Protein AF-A0A3M1QHM6-F1 (afdb_monomer_lite)

pLDDT: mean 79.81, std 19.02, range [37.12, 96.56]

Sequence (149 aa):
GKGHAALASGDYQSAAVYLLRGFERFPALTRFKIDLESLLGGGEIVDIRRADLMRLLQANDDPRLRFLLGYLEVYGGHRESGLEHLRAAADGAPFGSILRRFADMVAGEEPPPPPSLPATPPRETIPATGDGAPDAAGRPETRPAGVEP

Foldseek 3Di:
DQLLVCLLVLVQVVNLVVVQVVCVVPVVCLVDQDPSQVSNVHPVSLVVSLVVLVVVCVVPVALSSLLVNLVSCCNVPVNVVSLVSLCSSLVPDDPPGVSVCSSCSNVVNDPDPDPPPPPPPPPPDDDPDDDDDDDDDDDDDDDDDDDDD

Secondary structure (DSSP, 8-state):
-HHHHHHHTT-HHHHHHHHHHHHHH-GGGGGS---HHHHHTSHHHHHHHHHHHHHHHHH---HHHHHHHHHHHHHTT-HHHHHHHHHHHHHTSPTT-HHHHHHHHHHTPPPPPP-----PPP---------------------------

Structure (mmCIF, N/CA/C/O backbone):
data_AF-A0A3M1QHM6-F1
#
_entry.id   AF-A0A3M1QHM6-F1
#
loop_
_atom_site.group_PDB
_atom_site.id
_atom_site.type_symbol
_atom_site.label_atom_id
_atom_site.label_alt_id
_atom_site.label_comp_id
_atom_site.label_asym_id
_atom_site.label_entity_id
_atom_site.label_seq_id
_atom_site.pdbx_PDB_ins_code
_atom_site.Cartn_x
_atom_site.Cartn_y
_atom_site.Cartn_z
_atom_site.occupancy
_atom_site.B_iso_or_equiv
_atom_site.auth_seq_id
_atom_site.auth_comp_id
_atom_site.auth_asym_id
_atom_site.auth_atom_id
_atom_site.pdbx_PDB_model_num
ATOM 1 N N . GLY A 1 1 ? 2.075 1.622 9.914 1.00 81.44 1 GLY A N 1
ATOM 2 C CA . GLY A 1 1 ? 3.173 2.445 10.460 1.00 81.44 1 GLY A CA 1
ATOM 3 C C . GLY A 1 1 ? 4.081 2.931 9.348 1.00 81.44 1 GLY A C 1
ATOM 4 O O . GLY A 1 1 ? 3.627 3.704 8.521 1.00 81.44 1 GLY A O 1
ATOM 5 N N . LYS A 1 2 ? 5.330 2.444 9.270 1.00 90.75 2 LYS A N 1
ATOM 6 C CA . LYS A 1 2 ? 6.326 2.904 8.275 1.00 90.75 2 LYS A CA 1
ATOM 7 C C . LYS A 1 2 ? 5.870 2.784 6.814 1.00 90.75 2 LYS A C 1
ATOM 9 O O . LYS A 1 2 ? 6.105 3.702 6.042 1.00 90.75 2 LYS A O 1
ATOM 14 N N . GLY A 1 3 ? 5.188 1.692 6.456 1.00 92.50 3 GLY A N 1
ATOM 15 C CA . GLY A 1 3 ? 4.647 1.511 5.103 1.00 92.50 3 GLY A CA 1
ATOM 16 C C . GLY A 1 3 ? 3.601 2.560 4.726 1.00 92.50 3 GLY A C 1
ATOM 17 O O . GLY A 1 3 ? 3.702 3.162 3.668 1.00 92.50 3 GLY A O 1
ATOM 18 N N . HIS A 1 4 ? 2.658 2.846 5.626 1.00 92.94 4 HIS A N 1
ATOM 19 C CA . HIS A 1 4 ? 1.654 3.901 5.434 1.00 92.94 4 HIS A CA 1
ATOM 20 C C . HIS A 1 4 ? 2.264 5.299 5.379 1.00 92.94 4 HIS A C 1
ATOM 22 O O . HIS A 1 4 ? 1.862 6.091 4.540 1.00 92.94 4 HIS A O 1
ATOM 28 N N . ALA A 1 5 ? 3.264 5.584 6.217 1.00 93.62 5 ALA A N 1
ATOM 29 C CA . ALA A 1 5 ? 3.965 6.866 6.185 1.00 93.62 5 ALA A CA 1
ATOM 30 C C . ALA A 1 5 ? 4.700 7.083 4.850 1.00 93.62 5 ALA A C 1
ATOM 32 O O . ALA A 1 5 ? 4.583 8.149 4.255 1.00 93.62 5 ALA A O 1
ATOM 33 N N . ALA A 1 6 ? 5.395 6.054 4.350 1.00 94.56 6 ALA A N 1
ATOM 34 C CA . ALA A 1 6 ? 6.033 6.091 3.034 1.00 94.56 6 ALA A CA 1
ATOM 35 C C . ALA A 1 6 ? 5.001 6.243 1.903 1.00 94.56 6 ALA A C 1
ATOM 37 O O . ALA A 1 6 ? 5.219 6.985 0.951 1.00 94.56 6 ALA A O 1
ATOM 38 N N . LEU A 1 7 ? 3.842 5.590 2.026 1.00 94.69 7 LEU A N 1
ATOM 39 C CA . LEU A 1 7 ? 2.758 5.715 1.054 1.00 94.69 7 LEU A CA 1
ATOM 40 C C . LEU A 1 7 ? 2.179 7.136 1.030 1.00 94.69 7 LEU A C 1
ATOM 42 O O . LEU A 1 7 ? 1.989 7.706 -0.042 1.00 94.69 7 LEU A O 1
ATOM 46 N N . ALA A 1 8 ? 1.967 7.735 2.204 1.00 93.31 8 ALA A N 1
ATOM 47 C CA . ALA A 1 8 ? 1.493 9.109 2.341 1.00 93.31 8 ALA A CA 1
ATOM 48 C C . ALA A 1 8 ? 2.477 10.121 1.730 1.00 93.31 8 ALA A C 1
ATOM 50 O O . ALA A 1 8 ? 2.051 11.074 1.075 1.00 93.31 8 ALA A O 1
ATOM 51 N N . SER A 1 9 ? 3.789 9.886 1.860 1.00 94.12 9 SER A N 1
ATOM 52 C CA . SER A 1 9 ? 4.826 10.728 1.249 1.00 94.12 9 SER A CA 1
ATOM 53 C C . SER A 1 9 ? 5.050 10.472 -0.247 1.00 94.12 9 SER A C 1
ATOM 55 O O . SER A 1 9 ? 5.837 11.187 -0.859 1.00 94.12 9 SER A O 1
ATOM 57 N N . GLY A 1 10 ? 4.384 9.477 -0.844 1.00 93.94 10 GLY A N 1
ATOM 58 C CA . GLY A 1 10 ? 4.574 9.097 -2.249 1.00 93.94 10 GLY A CA 1
ATOM 59 C C . GLY A 1 10 ? 5.824 8.247 -2.513 1.00 93.94 10 GLY A C 1
ATOM 60 O O . GLY A 1 10 ? 6.197 8.044 -3.666 1.00 93.94 10 GLY A O 1
ATOM 61 N N . ASP A 1 11 ? 6.472 7.721 -1.472 1.00 96.00 11 ASP A N 1
ATOM 62 C CA . ASP A 1 11 ? 7.606 6.805 -1.612 1.00 96.00 11 ASP A CA 1
ATOM 63 C C . ASP A 1 11 ? 7.104 5.366 -1.817 1.00 96.00 11 ASP A C 1
ATOM 65 O O . ASP A 1 11 ? 7.092 4.523 -0.913 1.00 96.00 11 ASP A O 1
ATOM 69 N N . TYR A 1 12 ? 6.614 5.093 -3.027 1.00 96.06 12 TYR A N 1
ATOM 70 C CA . TYR A 1 12 ? 5.903 3.852 -3.344 1.00 96.06 12 TYR A CA 1
ATOM 71 C C . TYR A 1 12 ? 6.786 2.604 -3.216 1.00 96.06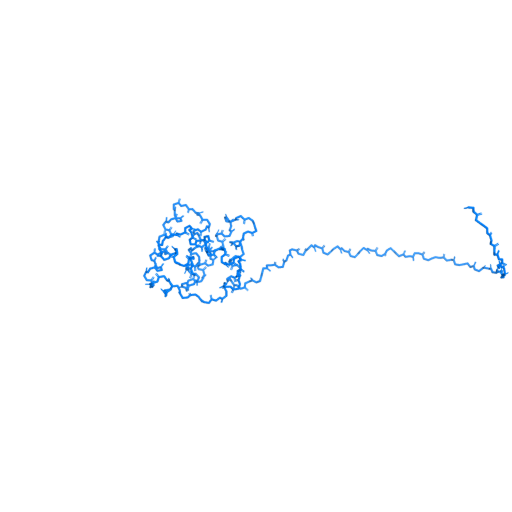 12 TYR A C 1
ATOM 73 O O . TYR A 1 12 ? 6.341 1.565 -2.736 1.00 96.06 12 TYR A O 1
ATOM 81 N N . GLN A 1 13 ? 8.065 2.687 -3.576 1.00 93.38 13 GLN A N 1
ATOM 82 C CA . GLN A 1 13 ? 8.954 1.528 -3.479 1.00 93.38 13 GLN A CA 1
ATOM 83 C C . GLN A 1 13 ? 9.182 1.111 -2.020 1.00 93.38 13 GLN A C 1
ATOM 85 O O . GLN A 1 13 ? 9.011 -0.068 -1.686 1.00 93.38 13 GLN A O 1
ATOM 90 N N . SER A 1 14 ? 9.483 2.054 -1.119 1.00 95.62 14 SER A N 1
ATOM 91 C CA . SER A 1 14 ? 9.636 1.706 0.297 1.00 95.62 14 SER A CA 1
ATOM 92 C C . SER A 1 14 ? 8.300 1.338 0.928 1.00 95.62 14 SER A C 1
ATOM 94 O O . SER A 1 14 ? 8.255 0.417 1.745 1.00 95.62 14 SER A O 1
ATOM 96 N N . ALA A 1 15 ? 7.203 1.996 0.537 1.00 96.56 15 ALA A N 1
ATOM 97 C CA . ALA A 1 15 ? 5.864 1.653 1.006 1.00 96.56 15 ALA A CA 1
ATOM 98 C C . ALA A 1 15 ? 5.537 0.181 0.734 1.00 96.56 15 ALA A C 1
ATOM 100 O O . ALA A 1 15 ? 5.167 -0.543 1.663 1.00 96.56 15 ALA A O 1
ATOM 101 N N . ALA A 1 16 ? 5.755 -0.287 -0.499 1.00 94.88 16 ALA A N 1
ATOM 102 C CA . ALA A 1 16 ? 5.523 -1.677 -0.868 1.00 94.88 16 ALA A CA 1
ATOM 103 C C . ALA A 1 16 ? 6.389 -2.626 -0.031 1.00 94.88 16 ALA A C 1
ATOM 105 O O . ALA A 1 16 ? 5.874 -3.569 0.565 1.00 94.88 16 ALA A O 1
ATOM 106 N N . VAL A 1 17 ? 7.690 -2.347 0.097 1.00 94.31 17 VAL A N 1
ATOM 107 C CA . VAL 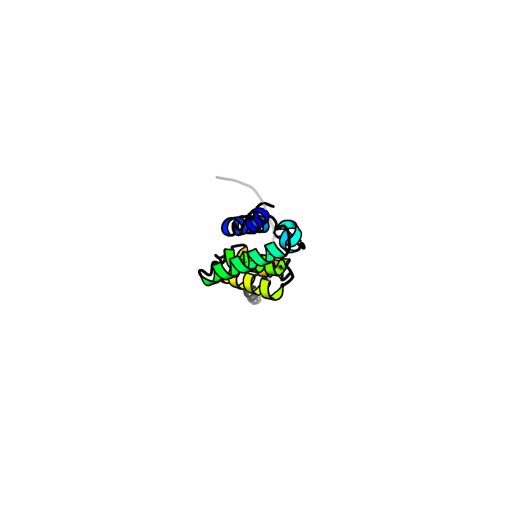A 1 17 ? 8.614 -3.185 0.881 1.00 94.31 17 VAL A CA 1
ATOM 108 C C . VAL A 1 17 ? 8.196 -3.275 2.350 1.00 94.31 17 VAL A C 1
ATOM 110 O O . VAL A 1 17 ? 8.178 -4.366 2.923 1.00 94.31 17 VAL A O 1
ATOM 113 N N . TYR A 1 18 ? 7.855 -2.151 2.982 1.00 95.12 18 TYR A N 1
ATOM 114 C CA . TYR A 1 18 ? 7.467 -2.135 4.391 1.00 95.12 18 TYR A CA 1
ATOM 115 C C . TYR A 1 18 ? 6.128 -2.823 4.640 1.00 95.12 18 TYR A C 1
ATOM 117 O O . TYR A 1 18 ? 5.991 -3.511 5.653 1.00 95.12 18 TYR A O 1
ATOM 125 N N . LEU A 1 19 ? 5.151 -2.642 3.748 1.00 93.62 19 LEU A N 1
ATOM 126 C CA . LEU A 1 19 ? 3.854 -3.302 3.865 1.00 93.62 19 LEU A CA 1
ATOM 127 C C . LEU A 1 19 ? 3.995 -4.811 3.672 1.00 93.62 19 LEU A C 1
ATOM 129 O O . LEU A 1 19 ? 3.547 -5.561 4.536 1.00 93.62 19 LEU A O 1
ATOM 133 N N . LEU A 1 20 ? 4.684 -5.254 2.618 1.00 93.25 20 LEU A N 1
ATOM 134 C CA . LEU A 1 20 ? 4.901 -6.677 2.347 1.00 93.25 20 LEU A CA 1
ATOM 135 C C . LEU A 1 20 ? 5.598 -7.368 3.522 1.00 93.25 20 LEU A C 1
ATOM 137 O O . LEU A 1 20 ? 5.065 -8.343 4.040 1.00 93.25 20 LEU A O 1
ATOM 141 N N . ARG A 1 21 ? 6.691 -6.795 4.046 1.00 93.00 21 ARG A N 1
ATOM 142 C CA . ARG A 1 21 ? 7.358 -7.325 5.252 1.00 93.00 21 ARG A CA 1
ATOM 143 C C . ARG A 1 21 ? 6.445 -7.359 6.475 1.00 93.00 21 ARG A C 1
ATOM 145 O O . ARG A 1 21 ? 6.548 -8.259 7.307 1.00 93.00 21 ARG A O 1
ATOM 152 N N . GLY A 1 22 ? 5.582 -6.355 6.618 1.00 91.12 22 GLY A N 1
ATOM 153 C CA . GLY A 1 22 ? 4.594 -6.302 7.691 1.00 91.12 22 GLY A CA 1
ATOM 154 C C . GLY A 1 22 ? 3.625 -7.479 7.620 1.00 91.12 22 GLY A C 1
ATOM 155 O O . GLY A 1 22 ? 3.424 -8.162 8.622 1.00 91.12 22 GLY A O 1
ATOM 156 N N . PHE A 1 23 ? 3.090 -7.752 6.431 1.00 91.00 23 PHE A N 1
ATOM 157 C CA . PHE A 1 23 ? 2.175 -8.866 6.201 1.00 91.00 23 PHE A CA 1
ATOM 158 C C . PHE A 1 23 ? 2.866 -10.231 6.242 1.00 91.00 23 PHE A C 1
ATOM 160 O O . PHE A 1 23 ? 2.253 -11.193 6.691 1.00 91.00 23 PHE A O 1
ATOM 167 N N . GLU A 1 24 ? 4.140 -10.327 5.856 1.00 90.38 24 GLU A N 1
ATOM 168 C CA . GLU A 1 24 ? 4.926 -11.560 6.008 1.00 90.38 24 GLU A CA 1
ATOM 169 C C . GLU A 1 24 ? 5.058 -11.943 7.475 1.00 90.38 24 GLU A C 1
ATOM 171 O O . GLU A 1 24 ? 4.933 -13.110 7.839 1.00 90.38 24 GLU A O 1
ATOM 176 N N . ARG A 1 25 ? 5.279 -10.946 8.334 1.00 90.69 25 ARG A N 1
ATOM 177 C CA . ARG A 1 25 ? 5.426 -11.167 9.770 1.00 90.69 25 ARG A CA 1
ATOM 178 C C . ARG A 1 25 ? 4.089 -11.351 10.482 1.00 90.69 25 ARG A C 1
ATOM 180 O O . ARG A 1 25 ? 4.022 -12.085 11.464 1.00 90.69 25 ARG A O 1
ATOM 187 N N . PHE A 1 26 ? 3.046 -10.673 10.014 1.00 89.25 26 PHE A N 1
ATOM 188 C CA . PHE A 1 26 ? 1.732 -10.649 10.648 1.00 89.25 26 PHE A CA 1
ATOM 189 C C . PHE A 1 26 ? 0.617 -10.777 9.596 1.00 89.25 26 PHE A C 1
ATOM 191 O O . PHE A 1 26 ? -0.079 -9.800 9.308 1.00 89.25 26 PHE A O 1
ATOM 198 N N . PRO A 1 27 ? 0.398 -11.978 9.032 1.00 86.38 27 PRO A N 1
ATOM 199 C CA . PRO A 1 27 ? -0.575 -12.180 7.955 1.00 86.38 27 PRO A CA 1
ATOM 200 C C . PRO A 1 27 ? -2.014 -11.908 8.401 1.00 86.38 27 PRO A C 1
ATOM 202 O O . PRO A 1 27 ? -2.830 -11.461 7.607 1.00 86.38 27 PRO A O 1
ATOM 205 N N . ALA A 1 28 ? -2.324 -12.076 9.692 1.00 86.31 28 ALA A N 1
ATOM 206 C CA . ALA A 1 28 ? -3.642 -11.765 10.246 1.00 86.31 28 ALA A CA 1
ATOM 207 C C . ALA A 1 28 ? -4.072 -10.300 10.028 1.00 86.31 28 ALA A C 1
ATOM 209 O O . ALA A 1 28 ? -5.268 -10.015 10.054 1.00 86.31 28 ALA A O 1
ATOM 210 N N . LEU A 1 29 ? -3.124 -9.384 9.779 1.00 85.38 29 LEU A N 1
ATOM 211 C CA . LEU A 1 29 ? -3.412 -7.978 9.501 1.00 85.38 29 LEU A CA 1
ATOM 212 C C . LEU A 1 29 ? -4.256 -7.770 8.234 1.00 85.38 29 LEU A C 1
ATOM 214 O O . LEU A 1 29 ? -4.925 -6.746 8.141 1.00 85.38 29 LEU A O 1
ATOM 218 N N . THR A 1 30 ? -4.285 -8.723 7.294 1.00 86.06 30 THR A N 1
ATOM 219 C CA . THR A 1 30 ? -5.098 -8.615 6.066 1.00 86.06 30 THR A CA 1
ATOM 220 C C . THR A 1 30 ? -6.604 -8.643 6.321 1.00 86.06 30 THR A C 1
ATOM 222 O O . THR A 1 30 ? -7.382 -8.256 5.456 1.00 86.06 30 THR A O 1
ATOM 225 N N . ARG A 1 31 ? -7.033 -9.109 7.500 1.00 83.88 31 ARG A N 1
ATOM 226 C CA . ARG A 1 31 ? -8.452 -9.210 7.875 1.00 83.88 31 ARG A CA 1
ATOM 227 C C . ARG A 1 31 ? -8.993 -7.946 8.538 1.00 83.88 31 ARG A C 1
ATOM 229 O O . ARG A 1 31 ? -10.202 -7.819 8.717 1.00 83.88 31 ARG A O 1
ATOM 236 N N . PHE A 1 32 ? -8.116 -7.032 8.941 1.00 83.62 32 PHE A N 1
ATOM 237 C CA . PHE A 1 32 ? -8.521 -5.816 9.632 1.00 83.62 32 PHE A CA 1
ATOM 238 C C . PHE A 1 32 ? -8.918 -4.743 8.631 1.00 83.62 32 PHE A C 1
ATOM 240 O O . PHE A 1 32 ? -8.271 -4.567 7.603 1.00 83.62 32 PHE A O 1
ATOM 247 N N . LYS A 1 33 ? -9.959 -3.978 8.962 1.00 82.19 33 LYS A N 1
ATOM 248 C CA . LYS A 1 33 ? -10.258 -2.748 8.231 1.00 82.19 33 LYS A CA 1
ATOM 249 C C . LYS A 1 33 ? -9.176 -1.716 8.530 1.00 82.19 33 LYS A C 1
ATOM 251 O O . LYS A 1 33 ? -8.765 -1.561 9.679 1.00 82.19 33 LYS A O 1
ATOM 256 N N . ILE A 1 34 ? -8.723 -1.032 7.488 1.00 86.06 34 ILE A N 1
ATOM 257 C CA . ILE A 1 34 ? -7.688 -0.007 7.572 1.00 86.06 34 ILE A CA 1
ATOM 258 C C . ILE A 1 34 ? -8.310 1.286 7.076 1.00 86.06 34 ILE A C 1
ATOM 260 O O . ILE A 1 34 ? -8.732 1.359 5.928 1.00 86.06 34 ILE A O 1
ATOM 264 N N . ASP A 1 35 ? -8.357 2.288 7.947 1.00 87.62 35 ASP A N 1
ATOM 265 C CA . ASP A 1 35 ? -8.829 3.618 7.583 1.00 87.62 35 ASP A CA 1
ATOM 266 C C . ASP A 1 35 ? -7.710 4.369 6.851 1.00 87.62 35 ASP A C 1
ATOM 268 O O . ASP A 1 35 ? -6.818 4.965 7.460 1.00 87.62 35 ASP A O 1
ATOM 272 N N . LEU A 1 36 ? -7.683 4.234 5.523 1.00 89.12 36 LEU A N 1
ATOM 273 C CA . LEU A 1 36 ? -6.637 4.844 4.704 1.00 89.12 36 LEU A CA 1
ATOM 274 C C . LEU A 1 36 ? -6.714 6.367 4.720 1.00 89.12 36 LEU A C 1
ATOM 276 O O . LEU A 1 36 ? -5.669 7.009 4.698 1.00 89.12 36 LEU A O 1
ATOM 280 N N . GLU A 1 37 ? -7.913 6.940 4.794 1.00 90.31 37 GLU A N 1
ATOM 281 C CA . GLU A 1 37 ? -8.098 8.390 4.817 1.00 90.31 37 GLU A CA 1
ATOM 282 C C . GLU A 1 37 ? -7.404 9.005 6.034 1.00 90.31 37 GLU A C 1
ATOM 284 O O . GLU A 1 37 ? -6.566 9.892 5.879 1.00 90.31 37 GLU A O 1
ATOM 289 N N . SER A 1 38 ? -7.644 8.481 7.238 1.00 89.06 38 SER A N 1
ATOM 290 C CA . SER A 1 38 ? -6.969 8.956 8.447 1.00 89.06 38 SER A CA 1
ATOM 291 C C . SER A 1 38 ? -5.459 8.708 8.405 1.00 89.06 38 SER A C 1
ATOM 293 O O . SER A 1 38 ? -4.682 9.564 8.827 1.00 89.06 38 SER A O 1
ATOM 295 N N . LEU A 1 39 ? -5.016 7.569 7.862 1.00 88.56 39 LEU A N 1
ATOM 296 C CA . LEU A 1 39 ? -3.592 7.218 7.819 1.00 88.56 39 LEU A CA 1
ATOM 297 C C . LEU A 1 39 ? -2.782 8.012 6.791 1.00 88.56 39 LEU A C 1
ATOM 299 O O . LEU A 1 39 ? -1.584 8.211 7.002 1.00 88.56 39 LEU A O 1
ATOM 303 N N . LEU A 1 40 ? -3.395 8.410 5.675 1.00 89.75 40 LEU A N 1
ATOM 304 C CA . LEU A 1 40 ? -2.728 9.139 4.592 1.00 89.75 40 LEU A CA 1
ATOM 305 C C . LEU A 1 40 ? -2.952 10.655 4.673 1.00 89.75 40 LEU A C 1
ATOM 307 O O . LEU A 1 40 ? -2.242 11.393 3.996 1.00 89.75 40 LEU A O 1
ATOM 311 N N . GLY A 1 41 ? -3.870 11.123 5.522 1.00 86.94 41 GLY A N 1
ATOM 312 C CA . GLY A 1 41 ? -4.136 12.549 5.735 1.00 86.94 41 GLY A CA 1
ATOM 313 C C . GLY A 1 41 ? -5.327 13.106 4.948 1.00 86.94 41 GLY A C 1
ATOM 314 O O . GLY A 1 41 ? -5.426 14.319 4.792 1.00 86.94 41 GLY A O 1
ATOM 315 N N . GLY A 1 42 ? -6.223 12.241 4.469 1.00 89.94 42 GLY A N 1
ATOM 316 C CA . GLY A 1 42 ? -7.493 12.583 3.823 1.00 89.94 42 GLY A CA 1
ATOM 317 C C . GLY A 1 42 ? -7.759 11.783 2.545 1.00 89.94 42 GLY A C 1
ATOM 318 O O . GLY A 1 42 ? -6.823 11.302 1.903 1.00 89.94 42 GLY A O 1
ATOM 319 N N . GLY A 1 43 ? -9.033 11.670 2.153 1.00 89.12 43 GLY A N 1
ATOM 320 C CA . GLY A 1 43 ? -9.452 10.996 0.917 1.00 89.12 43 GLY A CA 1
ATOM 321 C C . GLY A 1 43 ? -8.790 11.559 -0.345 1.00 89.12 43 GLY A C 1
ATOM 322 O O . GLY A 1 43 ? -8.302 10.792 -1.167 1.00 89.12 43 GLY A O 1
ATOM 323 N N . GLU A 1 44 ? -8.618 12.883 -0.434 1.00 92.88 44 GLU A N 1
ATOM 324 C CA . GLU A 1 44 ? -7.931 13.519 -1.571 1.00 92.88 44 GLU A CA 1
ATOM 325 C C . GLU A 1 44 ? -6.492 13.004 -1.745 1.00 92.88 44 GLU A C 1
ATOM 327 O O . GLU A 1 44 ? -6.045 12.751 -2.863 1.00 92.88 44 GLU A O 1
ATOM 332 N N . ILE A 1 45 ? -5.772 12.770 -0.642 1.00 92.50 45 ILE A N 1
ATOM 333 C CA . ILE A 1 45 ? -4.425 12.198 -0.708 1.00 92.50 45 ILE A CA 1
ATOM 334 C C . ILE A 1 45 ? -4.490 10.763 -1.229 1.00 92.50 45 ILE A C 1
ATOM 336 O O . ILE A 1 45 ? -3.678 10.391 -2.073 1.00 92.50 45 ILE A O 1
ATOM 340 N N . VAL A 1 46 ? -5.459 9.961 -0.780 1.00 92.81 46 VAL A N 1
ATOM 341 C CA . VAL A 1 46 ? -5.662 8.590 -1.279 1.00 92.81 46 VAL A CA 1
ATOM 342 C C . VAL A 1 46 ? -5.887 8.595 -2.795 1.00 92.81 46 VAL A C 1
ATOM 344 O O . VAL A 1 46 ? -5.257 7.805 -3.505 1.00 92.81 46 VAL A O 1
ATOM 347 N N . ASP A 1 47 ? -6.719 9.504 -3.301 1.00 92.88 47 ASP A N 1
ATOM 348 C CA . ASP A 1 47 ? -7.006 9.640 -4.732 1.00 92.88 47 ASP A CA 1
ATOM 349 C C . ASP A 1 47 ? -5.778 10.089 -5.533 1.00 92.88 47 ASP A C 1
ATOM 351 O O . ASP A 1 47 ? -5.469 9.499 -6.573 1.00 92.88 47 ASP A O 1
ATOM 355 N N . ILE A 1 48 ? -5.011 11.061 -5.024 1.00 94.81 48 ILE A N 1
ATOM 356 C CA . ILE A 1 48 ? -3.738 11.487 -5.627 1.00 94.81 48 ILE A CA 1
ATOM 357 C C . ILE A 1 48 ? -2.770 10.302 -5.724 1.00 94.81 48 ILE A C 1
ATOM 359 O O . ILE A 1 48 ? -2.203 10.055 -6.791 1.00 94.81 48 ILE A O 1
ATOM 363 N N . ARG A 1 49 ? -2.608 9.523 -4.644 1.00 95.25 49 ARG A N 1
ATOM 364 C CA . ARG A 1 49 ? -1.716 8.348 -4.633 1.00 95.25 49 ARG A CA 1
ATOM 365 C C . ARG A 1 49 ? -2.179 7.260 -5.593 1.00 95.25 49 ARG A C 1
ATOM 367 O O . ARG A 1 49 ? -1.342 6.640 -6.249 1.00 95.25 49 ARG A O 1
ATOM 374 N N . ARG A 1 50 ? -3.490 7.047 -5.723 1.00 95.19 50 ARG A N 1
ATOM 375 C CA . ARG A 1 50 ? -4.056 6.116 -6.707 1.00 95.19 50 ARG A CA 1
ATOM 376 C C . ARG A 1 50 ? -3.719 6.556 -8.129 1.00 95.19 50 ARG A C 1
ATOM 378 O O . ARG A 1 50 ? -3.183 5.761 -8.899 1.00 95.19 50 ARG A O 1
ATOM 385 N N . ALA A 1 51 ? -3.963 7.825 -8.454 1.00 95.56 51 ALA A N 1
ATOM 386 C CA . ALA A 1 51 ? -3.683 8.381 -9.774 1.00 95.56 51 ALA A CA 1
ATOM 387 C C . ALA A 1 51 ? -2.187 8.319 -10.130 1.00 95.56 51 ALA A C 1
ATOM 389 O O . ALA A 1 51 ? -1.838 7.966 -11.258 1.00 95.56 51 ALA A O 1
ATOM 390 N N . ASP A 1 52 ? -1.297 8.608 -9.178 1.00 95.75 52 ASP A N 1
ATOM 391 C CA . ASP A 1 52 ? 0.151 8.474 -9.370 1.00 95.75 52 ASP A CA 1
ATOM 392 C C . ASP A 1 52 ? 0.562 7.028 -9.668 1.00 95.75 52 ASP A C 1
ATOM 394 O O . ASP A 1 52 ? 1.284 6.780 -10.634 1.00 95.75 52 ASP A O 1
ATOM 398 N N . LEU A 1 53 ? 0.081 6.060 -8.882 1.00 95.81 53 LEU A N 1
ATOM 399 C CA . LEU A 1 53 ? 0.381 4.642 -9.103 1.00 95.81 53 LEU A CA 1
ATOM 400 C C . LEU A 1 53 ? -0.130 4.156 -10.461 1.00 95.81 53 LEU A C 1
ATOM 402 O O . LEU A 1 53 ? 0.587 3.433 -11.149 1.00 95.81 53 LEU A O 1
ATOM 406 N N . MET A 1 54 ? -1.323 4.583 -10.880 1.00 94.94 54 MET A N 1
ATOM 407 C CA . MET A 1 54 ? -1.852 4.263 -12.209 1.00 94.94 54 MET A CA 1
ATOM 408 C C . MET A 1 54 ? -0.946 4.798 -13.325 1.00 94.94 54 MET A C 1
ATOM 410 O O . MET A 1 54 ? -0.646 4.062 -14.262 1.00 94.94 54 MET A O 1
ATOM 414 N N . ARG A 1 55 ? -0.457 6.042 -13.216 1.00 95.62 55 ARG A N 1
ATOM 415 C CA . ARG A 1 55 ? 0.488 6.620 -14.192 1.00 95.62 55 ARG A CA 1
ATOM 416 C C . ARG A 1 55 ? 1.819 5.874 -14.219 1.00 95.62 55 ARG A C 1
ATOM 418 O O . ARG A 1 55 ? 2.348 5.610 -15.293 1.00 95.62 55 ARG A O 1
ATOM 425 N N . LEU A 1 56 ? 2.356 5.516 -13.054 1.00 94.88 56 LEU A N 1
ATOM 426 C CA . LEU A 1 56 ? 3.603 4.752 -12.965 1.00 94.88 56 LEU A CA 1
ATOM 427 C C . LEU A 1 56 ? 3.456 3.362 -13.595 1.00 94.88 56 LEU A C 1
ATOM 429 O O . LEU A 1 56 ? 4.341 2.936 -14.333 1.00 94.88 56 LEU A O 1
ATOM 433 N N . LEU A 1 57 ? 2.322 2.694 -13.368 1.00 94.69 57 LEU A N 1
ATOM 434 C CA . LEU A 1 57 ? 2.032 1.375 -13.935 1.00 94.69 57 LEU A CA 1
ATOM 435 C C . LEU A 1 57 ? 1.823 1.400 -15.451 1.00 94.69 57 LEU A C 1
ATOM 437 O O . LEU A 1 57 ? 2.116 0.412 -16.112 1.00 94.69 57 LEU A O 1
ATOM 441 N N . GLN A 1 58 ? 1.369 2.521 -16.020 1.00 93.44 58 GLN A N 1
ATOM 442 C CA . GLN A 1 58 ? 1.324 2.691 -17.478 1.00 93.44 58 GLN A CA 1
ATOM 443 C C . GLN A 1 58 ? 2.722 2.719 -18.106 1.00 93.44 58 GLN A C 1
ATOM 445 O O . GLN A 1 58 ? 2.889 2.279 -19.240 1.00 93.44 58 GLN A O 1
ATOM 450 N N . ALA A 1 59 ? 3.717 3.249 -17.389 1.00 91.88 59 ALA A N 1
ATOM 451 C CA . ALA A 1 59 ? 5.094 3.307 -17.869 1.00 91.88 59 ALA A CA 1
ATOM 452 C C . ALA A 1 59 ? 5.852 1.995 -17.625 1.00 91.88 59 ALA A C 1
ATOM 454 O O . ALA A 1 59 ? 6.664 1.589 -18.454 1.00 91.88 59 ALA A O 1
ATOM 455 N N . ASN A 1 60 ? 5.611 1.349 -16.483 1.00 88.06 60 ASN A N 1
ATOM 456 C CA . ASN A 1 60 ? 6.262 0.104 -16.101 1.00 88.06 60 ASN A CA 1
ATOM 457 C C . ASN A 1 60 ? 5.346 -0.731 -15.200 1.00 88.06 60 ASN A C 1
ATOM 459 O O . ASN A 1 60 ? 5.028 -0.316 -14.083 1.00 88.06 60 ASN A O 1
ATOM 463 N N . ASP A 1 61 ? 4.986 -1.929 -15.660 1.00 88.44 61 ASP A N 1
ATOM 464 C CA . ASP A 1 61 ? 4.119 -2.857 -14.929 1.00 88.44 61 ASP A CA 1
ATOM 465 C C . ASP A 1 61 ? 4.894 -3.574 -13.811 1.00 88.44 61 ASP A C 1
ATOM 467 O O . ASP A 1 61 ? 5.244 -4.751 -13.889 1.00 88.44 61 ASP A O 1
ATOM 471 N N . ASP A 1 62 ? 5.248 -2.820 -12.769 1.00 93.25 62 ASP A N 1
ATOM 472 C CA . ASP A 1 62 ? 5.950 -3.357 -11.611 1.00 93.25 62 ASP A CA 1
ATOM 473 C C . ASP A 1 62 ? 4.965 -4.053 -10.651 1.00 93.25 62 ASP A C 1
ATOM 475 O O . ASP A 1 62 ? 4.014 -3.423 -10.168 1.00 93.25 62 ASP A O 1
ATOM 479 N N . PRO A 1 63 ? 5.202 -5.326 -10.280 1.00 93.81 63 PRO A N 1
ATOM 480 C CA . PRO A 1 63 ? 4.278 -6.085 -9.440 1.00 93.81 63 PRO A CA 1
ATOM 481 C C . PRO A 1 63 ? 4.126 -5.497 -8.029 1.00 93.81 63 PRO A C 1
ATOM 483 O O . PRO A 1 63 ? 3.081 -5.662 -7.400 1.00 93.81 63 PRO A O 1
ATOM 486 N N . ARG A 1 64 ? 5.125 -4.776 -7.502 1.00 94.25 64 ARG A N 1
ATOM 487 C CA . ARG A 1 64 ? 5.037 -4.145 -6.173 1.00 94.25 64 ARG A CA 1
ATOM 488 C C . ARG A 1 64 ? 4.190 -2.879 -6.218 1.00 94.25 64 ARG A C 1
ATOM 490 O O . ARG A 1 64 ? 3.419 -2.633 -5.291 1.00 94.25 64 ARG A O 1
ATOM 497 N N . LEU A 1 65 ? 4.299 -2.098 -7.290 1.00 95.62 65 LEU A N 1
ATOM 498 C CA . LEU A 1 65 ? 3.422 -0.948 -7.523 1.00 95.62 65 LEU A CA 1
ATOM 499 C C . LEU A 1 65 ? 1.980 -1.394 -7.782 1.00 95.62 65 LEU A C 1
ATOM 501 O O . LEU A 1 65 ? 1.050 -0.818 -7.219 1.00 95.62 65 LEU A O 1
ATOM 505 N N . ARG A 1 66 ? 1.795 -2.472 -8.550 1.00 95.44 66 ARG A N 1
ATOM 506 C CA . ARG A 1 66 ? 0.488 -3.098 -8.788 1.00 95.44 66 ARG A CA 1
ATOM 507 C C . ARG A 1 66 ? -0.142 -3.574 -7.479 1.00 95.44 66 ARG A C 1
ATOM 509 O O . ARG A 1 66 ? -1.324 -3.335 -7.243 1.00 95.44 66 ARG A O 1
ATOM 516 N N . PHE A 1 67 ? 0.664 -4.148 -6.583 1.00 96.12 67 PHE A N 1
ATOM 517 C CA . PHE A 1 67 ? 0.238 -4.492 -5.227 1.00 96.12 67 PHE A CA 1
ATOM 518 C C . PHE A 1 67 ? -0.226 -3.275 -4.424 1.00 96.12 67 PHE A C 1
ATOM 520 O O . PHE A 1 67 ? -1.270 -3.346 -3.784 1.00 96.12 67 PHE A O 1
ATOM 527 N N . LEU A 1 68 ? 0.513 -2.162 -4.449 1.00 96.31 68 LEU A N 1
ATOM 528 C CA . LEU A 1 68 ? 0.109 -0.952 -3.728 1.00 96.31 68 LEU A CA 1
ATOM 529 C C . LEU A 1 68 ? -1.195 -0.366 -4.252 1.00 96.31 68 LEU A C 1
ATOM 531 O O . LEU A 1 68 ? -2.019 0.075 -3.453 1.00 96.31 68 LEU A O 1
ATOM 535 N N . LEU A 1 69 ? -1.389 -0.381 -5.571 1.00 96.56 69 LEU A N 1
ATOM 536 C CA . LEU A 1 69 ? -2.639 0.061 -6.173 1.00 96.56 69 LEU A CA 1
ATOM 537 C C . LEU A 1 69 ? -3.798 -0.821 -5.696 1.00 96.56 69 LEU A C 1
ATOM 539 O O . LEU A 1 69 ? -4.773 -0.307 -5.156 1.00 96.56 69 LEU A O 1
ATOM 543 N N . GLY A 1 70 ? -3.648 -2.146 -5.785 1.00 95.62 70 GLY A N 1
ATOM 544 C CA . GLY A 1 70 ? -4.661 -3.080 -5.294 1.00 95.62 70 GLY A CA 1
ATOM 545 C C . GLY A 1 70 ? -4.931 -2.942 -3.793 1.00 95.62 70 GLY A C 1
ATOM 546 O O . GLY A 1 70 ? -6.077 -2.992 -3.356 1.00 95.62 70 GLY A O 1
ATOM 547 N N . TYR A 1 71 ? -3.890 -2.691 -2.997 1.00 94.94 71 TYR A N 1
ATOM 548 C CA . TYR A 1 71 ? -4.003 -2.403 -1.569 1.00 94.94 71 TYR A CA 1
ATOM 549 C C . TYR A 1 71 ? -4.840 -1.141 -1.306 1.00 94.94 71 TYR A C 1
ATOM 551 O O . TYR A 1 71 ? -5.783 -1.190 -0.516 1.00 94.94 71 TYR A O 1
ATOM 559 N N . LEU A 1 72 ? -4.542 -0.026 -1.979 1.00 94.50 72 LEU A N 1
ATOM 560 C CA . LEU A 1 72 ? -5.312 1.213 -1.835 1.00 94.50 72 LEU A CA 1
ATOM 561 C C . LEU A 1 72 ? -6.777 1.027 -2.230 1.00 94.50 72 LEU A C 1
ATOM 563 O O . LEU A 1 72 ? -7.657 1.551 -1.557 1.00 94.50 72 LEU A O 1
ATOM 567 N N . GLU A 1 73 ? -7.050 0.264 -3.283 1.00 93.88 73 GLU A N 1
ATOM 568 C CA . GLU A 1 73 ? -8.417 0.044 -3.748 1.00 93.88 73 GLU A CA 1
ATOM 569 C C . GLU A 1 73 ? -9.218 -0.870 -2.823 1.00 93.88 73 GLU A C 1
ATOM 571 O O . GLU A 1 73 ? -10.340 -0.523 -2.460 1.00 93.88 73 GLU A O 1
ATOM 576 N N . VAL A 1 74 ? -8.642 -1.982 -2.351 1.00 93.00 74 VAL A N 1
ATOM 577 C CA . VAL A 1 74 ? -9.321 -2.874 -1.397 1.00 93.00 74 VAL A CA 1
ATOM 578 C C . VAL A 1 74 ? -9.701 -2.131 -0.122 1.00 93.00 74 VAL A C 1
ATOM 580 O O . VAL A 1 74 ? -10.854 -2.196 0.309 1.00 93.00 74 VAL A O 1
ATOM 583 N N . TYR A 1 75 ? -8.741 -1.444 0.497 1.00 90.31 75 TYR A N 1
ATOM 584 C CA . TYR A 1 75 ? -8.972 -0.773 1.777 1.00 90.31 75 TYR A CA 1
ATOM 585 C C . TYR A 1 75 ? -9.627 0.606 1.614 1.00 90.31 75 TYR A C 1
ATOM 587 O O . TYR A 1 75 ? -10.146 1.140 2.587 1.00 90.31 75 TYR A O 1
ATOM 595 N N . GLY A 1 76 ? -9.670 1.147 0.393 1.00 87.56 76 GLY A N 1
ATOM 596 C CA . GLY A 1 76 ? -10.414 2.353 0.018 1.00 87.56 76 GLY A CA 1
ATOM 597 C C . GLY A 1 76 ? -11.856 2.089 -0.429 1.00 87.56 76 GLY A C 1
ATOM 598 O O . GLY A 1 76 ? -12.533 3.016 -0.855 1.00 87.56 76 GLY A O 1
ATOM 599 N N . GLY A 1 77 ? -12.336 0.841 -0.359 1.00 87.19 77 GLY A N 1
ATOM 600 C CA . GLY A 1 77 ? -13.732 0.475 -0.641 1.00 87.19 77 GLY A CA 1
ATOM 601 C C . GLY A 1 77 ? -14.012 -0.053 -2.053 1.00 87.19 77 GLY A C 1
ATOM 602 O O . GLY A 1 77 ? -15.104 -0.552 -2.310 1.00 87.19 77 GLY A O 1
ATOM 603 N N . HIS A 1 78 ? -13.029 -0.046 -2.951 1.00 90.38 78 HIS A N 1
ATOM 604 C CA . HIS A 1 78 ? -13.117 -0.590 -4.311 1.00 90.38 78 HIS A CA 1
ATOM 605 C C . HIS A 1 78 ? -12.599 -2.034 -4.362 1.00 90.38 78 HIS A C 1
ATOM 607 O O . HIS A 1 78 ? -11.616 -2.352 -5.033 1.00 90.38 78 HIS A O 1
ATOM 613 N N . ARG A 1 79 ? -13.250 -2.927 -3.608 1.00 89.75 79 ARG A N 1
ATOM 614 C CA . ARG A 1 79 ? -12.722 -4.274 -3.336 1.00 89.75 79 ARG A CA 1
ATOM 615 C C . ARG A 1 79 ? -12.490 -5.124 -4.585 1.00 89.75 79 ARG A C 1
ATOM 617 O O . ARG A 1 79 ? -11.476 -5.808 -4.644 1.00 89.75 79 ARG A O 1
ATOM 624 N N . GLU A 1 80 ? -13.410 -5.114 -5.544 1.00 90.25 80 GLU A N 1
ATOM 625 C CA . GLU A 1 80 ? -13.310 -5.960 -6.743 1.00 90.25 80 GLU A CA 1
ATOM 626 C C . GLU A 1 80 ? -12.119 -5.556 -7.618 1.00 90.25 80 GLU A C 1
ATOM 628 O O . GLU A 1 80 ? -11.218 -6.370 -7.814 1.00 90.25 80 GLU A O 1
ATOM 633 N N . SER A 1 81 ? -12.053 -4.278 -8.008 1.00 91.69 81 SER A N 1
ATOM 634 C CA . SER A 1 81 ? -10.923 -3.699 -8.755 1.00 91.69 81 SER A CA 1
ATOM 635 C C . SER A 1 81 ? -9.590 -3.914 -8.030 1.00 91.69 81 SER A C 1
ATOM 637 O O . SER A 1 81 ? -8.602 -4.380 -8.605 1.00 91.69 81 SER A O 1
ATOM 639 N N . GLY A 1 82 ? -9.582 -3.703 -6.710 1.00 92.88 82 GLY A N 1
ATOM 640 C CA . GLY A 1 82 ? -8.391 -3.925 -5.905 1.00 92.88 82 GLY A CA 1
ATOM 641 C C . GLY A 1 82 ? -7.920 -5.380 -5.921 1.00 92.88 82 GLY A C 1
ATOM 642 O O . GLY A 1 82 ? -6.724 -5.636 -6.061 1.00 92.88 82 GLY A O 1
ATOM 643 N N . LEU A 1 83 ? -8.835 -6.352 -5.838 1.00 93.50 83 LEU A N 1
ATOM 644 C CA . LEU A 1 83 ? -8.496 -7.775 -5.937 1.00 93.50 83 LEU A CA 1
ATOM 645 C C . LEU A 1 83 ? -7.943 -8.147 -7.316 1.00 93.50 83 LEU A C 1
ATOM 647 O O . LEU A 1 83 ? -7.026 -8.965 -7.386 1.00 93.50 83 LEU A O 1
ATOM 651 N N . GLU A 1 84 ? -8.441 -7.554 -8.400 1.00 94.12 84 GLU A N 1
ATOM 652 C CA . GLU A 1 84 ? -7.884 -7.765 -9.742 1.00 94.12 84 GLU A CA 1
ATOM 653 C C . GLU A 1 84 ? -6.428 -7.302 -9.823 1.00 94.12 84 G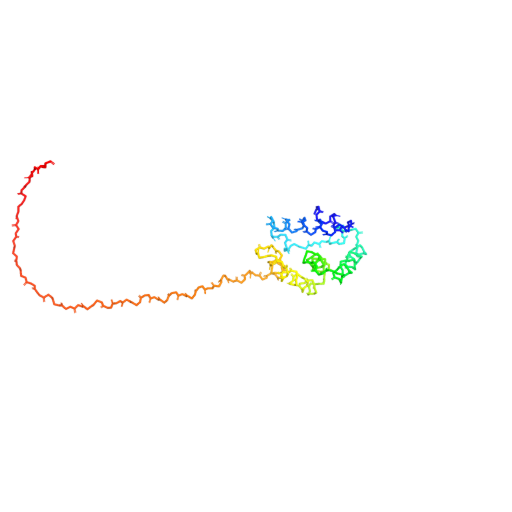LU A C 1
ATOM 655 O O . GLU A 1 84 ? -5.559 -8.048 -10.278 1.00 94.12 84 GLU A O 1
ATOM 660 N N . HIS A 1 85 ? -6.121 -6.118 -9.290 1.00 94.56 85 HIS A N 1
ATOM 661 C CA . HIS A 1 85 ? -4.745 -5.630 -9.221 1.00 94.56 85 HIS A CA 1
ATOM 662 C C . HIS A 1 85 ? -3.846 -6.492 -8.332 1.00 94.56 85 HIS A C 1
ATOM 664 O O . HIS A 1 85 ? -2.694 -6.738 -8.692 1.00 94.56 85 HIS A O 1
ATOM 670 N N . LEU A 1 86 ? -4.355 -7.005 -7.210 1.00 94.25 86 LEU A N 1
ATOM 671 C CA . LEU A 1 86 ? -3.601 -7.923 -6.351 1.00 94.25 86 LEU A CA 1
ATOM 672 C C . LEU A 1 86 ? -3.316 -9.265 -7.043 1.00 94.25 86 LEU A C 1
ATOM 674 O O . LEU A 1 86 ? -2.219 -9.802 -6.897 1.00 94.25 86 LEU A O 1
ATOM 678 N N . ARG A 1 87 ? -4.263 -9.798 -7.825 1.00 94.12 87 ARG A N 1
ATOM 679 C CA . ARG A 1 87 ? -4.057 -11.016 -8.627 1.00 94.12 87 ARG A CA 1
ATOM 680 C C . ARG A 1 87 ? -3.060 -10.786 -9.763 1.00 94.12 87 ARG A C 1
ATOM 682 O O . ARG A 1 87 ? -2.182 -11.615 -9.969 1.00 94.12 87 ARG A O 1
ATOM 689 N N . ALA A 1 88 ? -3.127 -9.642 -10.441 1.00 93.31 88 ALA A N 1
ATOM 690 C CA . ALA A 1 88 ? -2.136 -9.275 -11.454 1.00 93.31 88 ALA A CA 1
ATOM 691 C C . ALA A 1 88 ? -0.729 -9.123 -10.844 1.00 93.31 88 ALA A C 1
ATOM 693 O O . ALA A 1 88 ? 0.255 -9.604 -11.401 1.00 93.31 88 ALA A O 1
ATOM 694 N N . ALA A 1 89 ? -0.631 -8.526 -9.652 1.00 93.69 89 ALA A N 1
ATOM 695 C CA . ALA A 1 89 ? 0.627 -8.419 -8.918 1.00 93.69 89 ALA A CA 1
ATOM 696 C C . ALA A 1 89 ? 1.205 -9.795 -8.546 1.00 93.69 89 ALA A C 1
ATOM 698 O O . ALA A 1 89 ? 2.422 -9.975 -8.555 1.00 93.69 89 ALA A O 1
ATOM 699 N N . ALA A 1 90 ? 0.345 -10.765 -8.219 1.00 92.88 90 ALA A N 1
ATOM 700 C CA . ALA A 1 90 ? 0.740 -12.136 -7.912 1.00 92.88 90 ALA A CA 1
ATOM 701 C C . ALA A 1 90 ? 1.357 -12.866 -9.117 1.00 92.88 90 ALA A C 1
ATOM 703 O O . ALA A 1 90 ? 2.313 -13.625 -8.934 1.00 92.88 90 ALA A O 1
ATOM 704 N N . ASP A 1 91 ? 0.842 -12.635 -10.327 1.00 90.81 91 ASP A N 1
ATOM 705 C CA . ASP A 1 91 ? 1.328 -13.278 -11.554 1.00 90.81 91 ASP A CA 1
ATOM 706 C C . ASP A 1 91 ? 2.796 -12.918 -11.841 1.00 90.81 91 ASP A C 1
ATOM 708 O O . ASP A 1 91 ? 3.646 -13.803 -11.970 1.00 90.81 91 ASP A O 1
ATOM 712 N N . GLY A 1 92 ? 3.118 -11.621 -11.779 1.00 86.75 92 GLY A N 1
ATOM 713 C CA . GLY A 1 92 ? 4.475 -11.098 -11.974 1.00 86.75 92 GLY A CA 1
ATOM 714 C C . GLY A 1 92 ? 5.424 -11.274 -10.780 1.00 86.75 92 GLY A C 1
ATOM 715 O O . GLY A 1 92 ? 6.582 -10.855 -10.844 1.00 86.75 92 GLY A O 1
ATOM 716 N N . ALA A 1 93 ? 4.968 -11.859 -9.669 1.00 89.19 93 ALA A N 1
ATOM 717 C CA . ALA A 1 93 ? 5.758 -11.973 -8.447 1.00 89.19 93 ALA A CA 1
ATOM 718 C C . ALA A 1 93 ? 6.563 -13.286 -8.362 1.00 89.19 93 ALA A C 1
ATOM 720 O O . ALA A 1 93 ? 6.097 -14.348 -8.795 1.00 89.19 93 ALA A O 1
ATOM 721 N N . PRO A 1 94 ? 7.751 -13.258 -7.719 1.00 84.12 94 PRO A N 1
ATOM 722 C CA . PRO A 1 94 ? 8.573 -14.447 -7.538 1.00 84.12 94 PRO A CA 1
ATOM 723 C C . PRO A 1 94 ? 7.844 -15.531 -6.737 1.00 84.12 94 PRO A C 1
ATOM 725 O O . PRO A 1 94 ? 7.040 -15.252 -5.838 1.00 84.12 94 PRO A O 1
ATOM 728 N N . PHE A 1 95 ? 8.158 -16.788 -7.053 1.00 79.12 95 PHE A N 1
ATOM 729 C CA . PHE A 1 95 ? 7.564 -17.946 -6.393 1.00 79.12 95 PHE A CA 1
ATOM 730 C C . PHE A 1 95 ? 7.826 -17.922 -4.878 1.00 79.12 95 PHE A C 1
ATOM 732 O O . PHE A 1 95 ? 8.908 -17.555 -4.428 1.00 79.12 95 PHE A O 1
ATOM 739 N N . GLY A 1 96 ? 6.819 -18.292 -4.084 1.00 80.81 96 GLY A N 1
ATOM 740 C CA . GLY A 1 96 ? 6.902 -18.296 -2.618 1.00 80.81 96 GLY A CA 1
ATOM 741 C C . GLY A 1 96 ? 6.776 -16.925 -1.943 1.00 80.81 96 GLY A C 1
ATOM 742 O O . GLY A 1 96 ? 6.699 -16.873 -0.718 1.00 80.81 96 GLY A O 1
ATOM 743 N N . SER A 1 97 ? 6.706 -15.827 -2.701 1.00 86.38 97 SER A N 1
ATOM 744 C CA . SER A 1 97 ? 6.499 -14.496 -2.126 1.00 86.38 97 SER A CA 1
ATOM 745 C C . SER A 1 97 ? 5.084 -14.309 -1.578 1.00 86.38 97 SER A C 1
ATOM 747 O O . SER A 1 97 ? 4.113 -14.887 -2.074 1.00 86.38 97 SER A O 1
ATOM 749 N N . ILE A 1 98 ? 4.950 -13.433 -0.580 1.00 88.81 98 ILE A N 1
ATOM 750 C CA . ILE A 1 98 ? 3.644 -13.076 -0.021 1.00 88.81 98 ILE A CA 1
ATOM 751 C C . ILE A 1 98 ? 2.697 -12.453 -1.054 1.00 88.81 98 ILE A C 1
ATOM 753 O O . ILE A 1 98 ? 1.493 -12.660 -0.958 1.00 88.81 98 ILE A O 1
ATOM 757 N N . LEU A 1 99 ? 3.232 -11.764 -2.071 1.00 89.69 99 LEU A N 1
ATOM 758 C CA . LEU A 1 99 ? 2.469 -11.187 -3.184 1.00 89.69 99 LEU A CA 1
ATOM 759 C C . LEU A 1 99 ? 1.540 -12.224 -3.822 1.00 89.69 99 LEU A C 1
ATOM 761 O O . LEU A 1 99 ? 0.362 -11.947 -4.021 1.00 89.69 99 LEU A O 1
ATOM 765 N N . ARG A 1 100 ? 2.042 -13.448 -4.036 1.00 90.19 100 ARG A N 1
ATOM 766 C CA . ARG A 1 100 ? 1.267 -14.549 -4.626 1.00 90.19 100 ARG A CA 1
ATOM 767 C C . ARG A 1 100 ? 0.100 -15.031 -3.775 1.00 90.19 100 ARG A C 1
ATOM 769 O O . ARG A 1 100 ? -0.849 -15.579 -4.316 1.00 90.19 100 ARG A O 1
ATOM 776 N N . ARG A 1 101 ? 0.177 -14.858 -2.457 1.00 88.75 101 ARG A N 1
ATOM 777 C CA . ARG A 1 101 ? -0.863 -15.295 -1.512 1.00 88.75 101 ARG A CA 1
ATOM 778 C C . ARG A 1 101 ? -1.735 -14.143 -1.030 1.00 88.75 101 ARG A C 1
ATOM 780 O O . ARG A 1 101 ? -2.736 -14.375 -0.364 1.00 88.75 101 ARG A O 1
ATOM 787 N N . PHE A 1 102 ? -1.354 -12.901 -1.321 1.00 89.56 102 PHE A N 1
ATOM 788 C CA . PHE A 1 102 ? -1.990 -11.734 -0.728 1.00 89.56 102 PHE A CA 1
ATOM 789 C C . PHE A 1 102 ? -3.443 -11.574 -1.168 1.00 89.56 102 PHE A C 1
ATOM 791 O O . PHE A 1 102 ? -4.295 -11.290 -0.329 1.00 89.56 102 PHE A O 1
ATOM 798 N N . ALA A 1 103 ? -3.731 -11.811 -2.451 1.00 88.25 103 ALA A N 1
ATOM 799 C CA . ALA A 1 103 ? -5.094 -11.778 -2.970 1.00 88.25 103 ALA A CA 1
ATOM 800 C C . ALA A 1 103 ? -6.005 -12.777 -2.234 1.00 88.25 103 ALA A C 1
ATOM 802 O O . ALA A 1 103 ? -7.049 -12.367 -1.741 1.00 88.25 103 ALA A O 1
ATOM 803 N N . ASP A 1 104 ? -5.569 -14.030 -2.065 1.00 88.50 104 ASP A N 1
ATOM 804 C CA . ASP A 1 104 ? -6.274 -15.072 -1.296 1.00 88.50 104 ASP A CA 1
ATOM 805 C C . ASP A 1 104 ? -6.531 -14.647 0.158 1.00 88.50 104 ASP A C 1
ATOM 807 O O . ASP A 1 104 ? -7.663 -14.655 0.645 1.00 88.50 104 ASP A O 1
ATOM 811 N N . MET A 1 105 ? -5.483 -14.163 0.837 1.00 88.44 105 MET A N 1
ATOM 812 C CA . MET A 1 105 ? -5.563 -13.733 2.238 1.00 88.44 105 MET A CA 1
ATOM 813 C C . MET A 1 105 ? -6.543 -12.574 2.468 1.00 88.44 105 MET A C 1
ATOM 815 O O . MET A 1 105 ? -7.072 -12.432 3.572 1.00 88.44 105 MET A O 1
ATOM 819 N N . VAL A 1 106 ? -6.752 -11.725 1.459 1.00 87.25 106 VAL A N 1
ATOM 820 C CA . VAL A 1 106 ? -7.707 -10.604 1.480 1.00 87.25 106 VAL A CA 1
ATOM 821 C C . VAL A 1 106 ? -9.095 -11.039 1.001 1.00 87.25 106 VAL A C 1
ATOM 823 O O . VAL A 1 106 ? -10.113 -1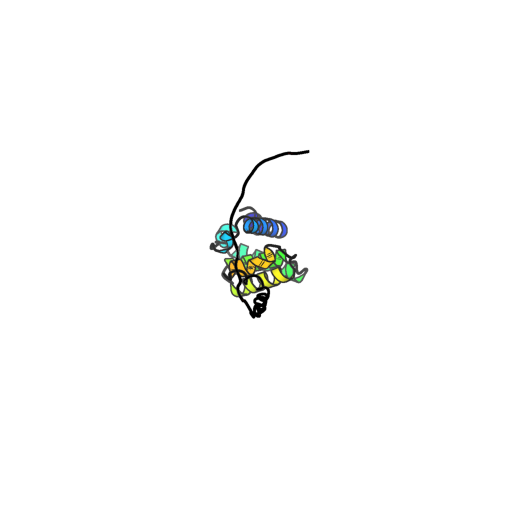0.553 1.509 1.00 87.25 106 VAL A O 1
ATOM 826 N N . ALA A 1 107 ? -9.156 -11.948 0.027 1.00 84.81 107 ALA A N 1
ATOM 827 C CA . ALA A 1 107 ? -10.390 -12.547 -0.462 1.00 84.81 107 ALA A CA 1
ATOM 828 C C . ALA A 1 107 ? -11.106 -13.318 0.655 1.00 84.81 107 ALA A C 1
ATOM 830 O O . ALA A 1 107 ? -12.337 -13.318 0.691 1.00 84.81 107 ALA A O 1
ATOM 831 N N . GLY A 1 108 ? -10.338 -13.862 1.606 1.00 75.25 108 GLY A N 1
ATOM 832 C CA . GLY A 1 108 ? -10.828 -14.775 2.633 1.00 75.25 108 GLY A CA 1
ATOM 833 C C . GLY A 1 108 ? -10.885 -16.220 2.140 1.00 75.25 108 GLY A C 1
ATOM 834 O O . GLY A 1 108 ? -11.431 -17.065 2.843 1.00 75.25 108 GLY A O 1
ATOM 835 N N . GLU A 1 109 ? -10.325 -16.491 0.959 1.00 55.72 109 GLU A N 1
ATOM 836 C CA . GLU A 1 109 ? -10.094 -17.841 0.461 1.00 55.72 109 GLU A CA 1
ATOM 837 C C . GLU A 1 109 ? -8.930 -18.436 1.270 1.00 55.72 109 GLU A C 1
ATOM 839 O O . GLU A 1 109 ? -7.848 -17.858 1.397 1.00 55.72 109 GLU A O 1
ATOM 844 N N . GLU A 1 110 ? -9.207 -19.544 1.957 1.00 44.69 110 GLU A N 1
ATOM 845 C CA . GLU A 1 110 ? -8.161 -20.382 2.535 1.00 44.69 110 GLU A CA 1
ATOM 846 C C . GLU A 1 110 ? -7.332 -20.928 1.362 1.00 44.69 110 GLU A C 1
ATOM 848 O O . GLU A 1 110 ? -7.938 -21.287 0.348 1.00 44.69 110 GLU A O 1
ATOM 853 N N . PRO A 1 111 ? -5.983 -20.973 1.448 1.00 47.22 111 PRO A N 1
ATOM 854 C CA . PRO A 1 111 ? -5.167 -21.440 0.335 1.00 47.22 111 PRO A CA 1
ATOM 855 C C . PRO A 1 111 ? -5.707 -22.781 -0.168 1.00 47.22 111 PRO A C 1
ATOM 857 O O . PRO A 1 111 ? -6.063 -23.622 0.667 1.00 47.22 111 PRO A O 1
ATOM 860 N N . PRO A 1 112 ? -5.759 -23.006 -1.496 1.00 47.31 112 PRO A N 1
ATOM 861 C CA . PRO A 1 112 ? -6.242 -24.268 -2.024 1.00 47.31 112 PRO A CA 1
ATOM 862 C C . PRO A 1 112 ? -5.469 -25.396 -1.336 1.00 47.31 112 PRO A C 1
ATOM 864 O O . PRO A 1 112 ? -4.250 -25.259 -1.138 1.00 47.31 112 PRO A O 1
ATOM 867 N N . PRO A 1 113 ? -6.153 -26.481 -0.921 1.00 46.81 113 PRO A N 1
ATOM 868 C CA . PRO A 1 113 ? -5.483 -27.593 -0.271 1.00 46.81 113 PRO A CA 1
ATOM 869 C C . PRO A 1 113 ? -4.289 -28.008 -1.139 1.00 46.81 113 PRO A C 1
ATOM 871 O O . PRO A 1 113 ? -4.389 -27.939 -2.372 1.00 46.81 113 PRO A O 1
ATOM 874 N N . PRO A 1 114 ? -3.148 -28.397 -0.535 1.00 57.56 114 PRO A N 1
ATOM 875 C CA . PRO A 1 114 ? -2.013 -28.878 -1.311 1.00 57.56 114 PRO A CA 1
ATOM 876 C C . PRO A 1 114 ? -2.525 -29.924 -2.307 1.00 57.56 114 PRO A C 1
ATOM 878 O O . PRO A 1 114 ? -3.431 -30.683 -1.938 1.00 57.56 114 PRO A O 1
ATOM 881 N N . PRO A 1 115 ? -2.008 -29.957 -3.553 1.00 61.47 115 PRO A N 1
ATOM 882 C CA . PRO A 1 115 ? -2.456 -30.932 -4.534 1.00 61.47 115 PRO A CA 1
ATOM 883 C C . PRO A 1 115 ? -2.411 -32.296 -3.861 1.00 61.47 115 PRO A C 1
ATOM 885 O O . PRO A 1 115 ? -1.351 -32.730 -3.406 1.00 61.47 115 PRO A O 1
ATOM 888 N N . SER A 1 116 ? -3.584 -32.916 -3.708 1.00 52.41 116 SER A N 1
ATOM 889 C CA . SER A 1 116 ? -3.665 -34.266 -3.176 1.00 52.41 116 SER A CA 1
ATOM 890 C C . SER A 1 116 ? -2.831 -35.112 -4.118 1.00 52.41 116 SER A C 1
ATOM 892 O O . SER A 1 116 ? -3.203 -35.299 -5.277 1.00 52.41 116 SER A O 1
ATOM 894 N N . LEU A 1 117 ? -1.665 -35.563 -3.648 1.00 55.31 117 LEU A N 1
ATOM 895 C CA . LEU A 1 117 ? -0.966 -36.649 -4.312 1.00 55.31 117 LEU A CA 1
ATOM 896 C C . LEU A 1 117 ? -2.018 -37.748 -4.492 1.00 55.31 117 LEU A C 1
ATOM 898 O O . LEU A 1 117 ? -2.735 -38.026 -3.522 1.00 55.31 117 LEU A O 1
ATOM 902 N N . PRO A 1 118 ? -2.188 -38.311 -5.703 1.00 54.53 118 PRO A N 1
ATOM 903 C CA . PRO A 1 118 ? -3.122 -39.406 -5.888 1.00 54.53 118 PRO A CA 1
ATOM 904 C C . PRO A 1 118 ? -2.798 -40.435 -4.815 1.00 54.53 118 PRO A C 1
ATOM 906 O O . PRO A 1 118 ? -1.640 -40.842 -4.680 1.00 54.53 118 PRO A O 1
ATOM 909 N N . ALA A 1 119 ? -3.798 -40.760 -3.994 1.00 55.47 119 ALA A N 1
ATOM 910 C CA . ALA A 1 119 ? -3.661 -41.780 -2.978 1.00 55.47 119 ALA A CA 1
ATOM 911 C C . ALA A 1 119 ? -3.067 -43.003 -3.671 1.00 55.47 119 ALA A C 1
ATOM 913 O O . ALA A 1 119 ? -3.669 -43.542 -4.601 1.00 55.47 119 ALA A O 1
ATOM 914 N N . THR A 1 120 ? -1.849 -43.379 -3.278 1.00 51.94 120 THR A N 1
ATOM 915 C CA . THR A 1 120 ? -1.245 -44.638 -3.700 1.00 51.94 120 THR A CA 1
ATOM 916 C C . THR A 1 120 ? -2.315 -45.705 -3.486 1.00 51.94 120 THR A C 1
ATOM 918 O O . THR A 1 120 ? -2.798 -45.812 -2.352 1.00 51.94 120 THR A O 1
ATOM 921 N N . PRO A 1 121 ? -2.763 -46.428 -4.530 1.00 57.91 121 PRO A N 1
ATOM 922 C CA . PRO A 1 121 ? -3.777 -47.448 -4.338 1.00 57.91 121 PRO A CA 1
ATOM 923 C C . PRO A 1 121 ? -3.269 -48.426 -3.274 1.00 57.91 121 PRO A C 1
ATOM 925 O O . PRO A 1 121 ? -2.056 -48.678 -3.212 1.00 57.91 121 PRO A O 1
ATOM 928 N N . PRO A 1 122 ? -4.152 -48.938 -2.400 1.00 53.75 122 PRO A N 1
ATOM 929 C CA . PRO A 1 122 ? -3.761 -49.924 -1.411 1.00 53.75 122 PRO A CA 1
ATOM 930 C C . PRO A 1 122 ? -3.059 -51.060 -2.145 1.00 53.75 122 PRO A C 1
ATOM 932 O O . PRO A 1 122 ? -3.606 -51.649 -3.074 1.00 53.75 122 PRO A O 1
ATOM 935 N N . ARG A 1 123 ? -1.805 -51.297 -1.757 1.00 54.31 123 ARG A N 1
ATOM 936 C CA . ARG A 1 123 ? -0.982 -52.385 -2.267 1.00 54.31 123 ARG A CA 1
ATOM 937 C C . ARG A 1 123 ? -1.787 -53.668 -2.086 1.00 54.31 123 ARG A C 1
ATOM 939 O O . ARG A 1 123 ? -2.046 -54.076 -0.955 1.00 54.31 123 ARG A O 1
ATOM 946 N N . GLU A 1 124 ? -2.232 -54.208 -3.214 1.00 46.16 124 GLU A N 1
ATOM 947 C CA . GLU A 1 124 ? -3.058 -55.400 -3.333 1.00 46.16 124 GLU A CA 1
ATOM 948 C C . GLU A 1 124 ? -2.484 -56.485 -2.417 1.00 46.16 124 GLU A C 1
ATOM 950 O O . GLU A 1 124 ? -1.312 -56.864 -2.514 1.00 46.16 124 GLU A O 1
ATOM 955 N N . THR A 1 125 ? -3.275 -56.883 -1.424 1.00 53.69 125 THR A N 1
ATOM 956 C CA . THR A 1 125 ? -2.907 -57.924 -0.473 1.00 53.69 125 THR A CA 1
ATOM 957 C C . THR A 1 125 ? -2.841 -59.219 -1.267 1.00 53.69 125 THR A C 1
ATOM 959 O O . THR A 1 125 ? -3.867 -59.744 -1.686 1.00 53.69 125 THR A O 1
ATOM 962 N N . ILE A 1 126 ? -1.626 -59.699 -1.526 1.00 63.56 126 ILE A N 1
ATOM 963 C CA . ILE A 1 126 ? -1.403 -60.991 -2.173 1.00 63.56 126 ILE A CA 1
ATOM 964 C C . ILE A 1 126 ? -2.123 -62.041 -1.309 1.00 63.56 126 ILE A C 1
ATOM 966 O O . ILE A 1 126 ? -1.810 -62.136 -0.117 1.00 63.56 126 ILE A O 1
ATOM 970 N N . PRO A 1 127 ? -3.101 -62.796 -1.839 1.00 47.16 127 PRO A N 1
ATOM 971 C CA . PRO A 1 127 ? -3.782 -63.810 -1.056 1.00 47.16 127 PRO A CA 1
ATOM 972 C C . PRO A 1 127 ? -2.789 -64.917 -0.702 1.00 47.16 127 PRO A C 1
ATOM 974 O O . PRO A 1 127 ? -2.183 -65.545 -1.573 1.00 47.16 127 PRO A O 1
ATOM 977 N N . ALA A 1 128 ? -2.628 -65.143 0.602 1.00 52.31 128 ALA A N 1
ATOM 978 C CA . ALA A 1 128 ? -1.967 -66.320 1.132 1.00 52.31 128 ALA A CA 1
ATOM 979 C C . ALA A 1 128 ? -2.724 -67.556 0.629 1.00 52.31 128 ALA A C 1
ATOM 981 O O . ALA A 1 128 ? -3.837 -67.847 1.065 1.00 52.31 128 ALA A O 1
ATOM 982 N N . THR A 1 129 ? -2.118 -68.255 -0.328 1.00 46.53 129 THR A N 1
ATOM 983 C CA . THR A 1 129 ? -2.530 -69.599 -0.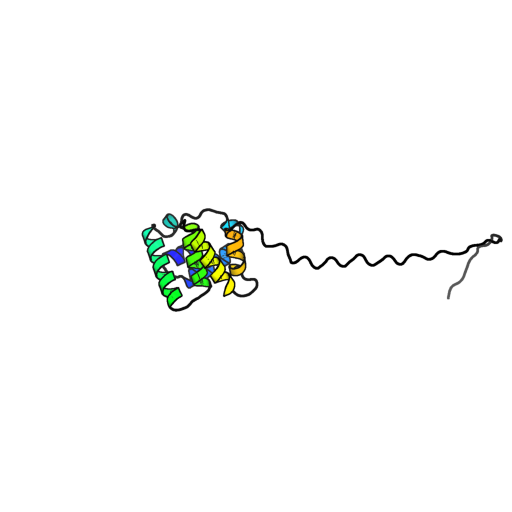718 1.00 46.53 129 THR A CA 1
ATOM 984 C C . THR A 1 129 ? -2.150 -70.518 0.433 1.00 46.53 129 THR A C 1
ATOM 986 O O . THR A 1 129 ? -0.972 -70.793 0.652 1.00 46.53 129 THR A O 1
ATOM 989 N N . GLY A 1 130 ? -3.144 -70.915 1.220 1.00 52.31 130 GLY A N 1
ATOM 990 C CA . GLY A 1 130 ? -3.011 -72.056 2.108 1.00 52.31 130 GLY A CA 1
ATOM 991 C C . GLY A 1 130 ? -3.143 -73.340 1.302 1.00 52.31 130 GLY A C 1
ATOM 992 O O . GLY A 1 130 ? -4.002 -73.411 0.429 1.00 52.31 130 GLY A O 1
ATOM 993 N N . ASP A 1 131 ? -2.323 -74.336 1.623 1.00 42.53 131 ASP A N 1
ATOM 994 C CA . ASP A 1 131 ? -2.742 -75.735 1.580 1.00 42.53 131 ASP A CA 1
ATOM 995 C C . ASP A 1 131 ? -1.811 -76.603 2.445 1.00 42.53 131 ASP A C 1
ATOM 997 O O . ASP A 1 131 ? -0.589 -76.477 2.373 1.00 42.53 131 ASP A O 1
ATOM 1001 N N . GLY A 1 132 ? -2.414 -77.478 3.254 1.00 37.75 132 GLY A N 1
ATOM 1002 C CA . GLY A 1 132 ? -1.820 -78.766 3.621 1.00 37.75 132 GLY A CA 1
ATOM 1003 C C . GLY A 1 132 ? -0.927 -78.847 4.863 1.00 37.75 132 GLY A C 1
ATOM 1004 O O . GLY A 1 132 ? 0.293 -78.896 4.761 1.00 37.75 132 GLY A O 1
ATOM 1005 N N . ALA A 1 133 ? -1.540 -79.035 6.036 1.00 45.34 133 ALA A N 1
ATOM 1006 C CA . ALA A 1 133 ? -0.974 -79.922 7.065 1.00 45.34 133 ALA A CA 1
ATOM 1007 C C . ALA A 1 133 ? -1.150 -81.397 6.607 1.00 45.34 133 ALA A C 1
ATOM 1009 O O . ALA A 1 133 ? -2.037 -81.644 5.783 1.00 45.34 133 ALA A O 1
ATOM 1010 N N . PRO A 1 134 ? -0.382 -82.388 7.114 1.00 54.50 134 PRO A N 1
ATOM 1011 C CA . PRO A 1 134 ? -0.691 -82.918 8.449 1.00 54.50 134 PRO A CA 1
ATOM 1012 C C . PRO A 1 134 ? 0.502 -83.430 9.294 1.00 54.50 134 PRO A C 1
ATOM 1014 O O . PRO A 1 134 ? 1.506 -83.917 8.790 1.00 54.50 134 PRO A O 1
ATOM 1017 N N . ASP A 1 135 ? 0.306 -83.305 10.611 1.00 44.78 135 ASP A N 1
ATOM 1018 C CA . ASP A 1 135 ? 0.523 -84.285 11.692 1.00 44.78 135 ASP A CA 1
ATOM 1019 C C . ASP A 1 135 ? 1.666 -85.322 11.601 1.00 44.78 135 ASP A C 1
ATOM 1021 O O . ASP A 1 135 ? 1.649 -86.194 10.737 1.00 44.78 135 ASP A O 1
ATOM 1025 N N . ALA A 1 136 ? 2.578 -85.307 12.589 1.00 41.88 136 ALA A N 1
ATOM 1026 C CA . ALA A 1 136 ? 2.877 -86.480 13.430 1.00 41.88 136 ALA A CA 1
ATOM 1027 C C . ALA A 1 136 ? 3.994 -86.207 14.465 1.00 41.88 136 ALA A C 1
ATOM 1029 O O . ALA A 1 136 ? 5.143 -85.944 14.126 1.00 41.88 136 ALA A O 1
ATOM 1030 N N . ALA A 1 137 ? 3.615 -86.365 15.736 1.00 41.72 137 ALA A N 1
ATOM 1031 C CA . ALA A 1 137 ? 4.326 -87.063 16.815 1.00 41.72 137 ALA A CA 1
ATOM 1032 C C . ALA A 1 137 ? 5.821 -86.786 17.124 1.00 41.72 137 ALA A C 1
ATOM 1034 O O . ALA A 1 137 ? 6.717 -87.162 16.378 1.00 41.72 137 ALA A O 1
ATOM 1035 N N . GLY A 1 138 ? 6.088 -86.433 18.393 1.00 37.12 138 GLY A N 1
ATOM 1036 C CA . GLY A 1 138 ? 7.058 -87.223 19.169 1.00 37.12 138 GLY A CA 1
ATOM 1037 C C . GLY A 1 138 ? 8.092 -86.497 20.042 1.00 37.12 138 GLY A C 1
ATOM 1038 O O . GLY A 1 138 ? 9.231 -86.339 19.634 1.00 37.12 138 GLY A O 1
ATOM 1039 N N . ARG A 1 139 ? 7.717 -86.327 21.319 1.00 47.09 139 ARG A N 1
ATOM 1040 C CA . ARG A 1 139 ? 8.532 -86.462 22.554 1.00 47.09 139 ARG A CA 1
ATOM 1041 C C . ARG A 1 139 ? 9.396 -85.291 23.087 1.00 47.09 139 ARG A C 1
ATOM 1043 O O . ARG A 1 139 ? 9.874 -84.469 22.316 1.00 47.09 139 ARG A O 1
ATOM 1050 N N . PRO A 1 140 ? 9.560 -85.222 24.434 1.00 58.84 140 PRO A N 1
ATOM 1051 C CA . PRO A 1 140 ? 10.201 -84.123 25.162 1.00 58.84 140 PRO A CA 1
ATOM 1052 C C . PRO A 1 140 ? 11.627 -84.477 25.650 1.00 58.84 140 PRO A C 1
ATOM 1054 O O . PRO A 1 140 ? 12.102 -85.577 25.385 1.00 58.84 140 PRO A O 1
ATOM 1057 N N . GLU A 1 141 ? 12.220 -83.558 26.436 1.00 43.97 141 GLU A N 1
ATOM 1058 C CA . GLU A 1 141 ? 13.515 -83.634 27.162 1.00 43.97 141 GLU A CA 1
ATOM 1059 C C . GLU A 1 141 ? 14.761 -83.336 26.296 1.00 43.97 141 GLU A C 1
ATOM 1061 O O . GLU A 1 141 ? 14.826 -83.724 25.142 1.00 43.97 141 GLU A O 1
ATOM 1066 N N . THR A 1 142 ? 15.784 -82.568 26.697 1.00 47.75 142 THR A N 1
ATOM 1067 C CA . THR A 1 142 ? 16.404 -82.289 28.009 1.00 47.75 142 THR A CA 1
ATOM 1068 C C . THR A 1 142 ? 17.327 -81.053 27.879 1.00 47.75 142 THR A C 1
ATOM 1070 O O . THR A 1 142 ? 18.000 -80.887 26.865 1.00 47.75 142 THR A O 1
ATOM 1073 N N . ARG A 1 143 ? 17.432 -80.217 28.927 1.00 43.34 143 ARG A N 1
ATOM 1074 C CA . ARG A 1 143 ? 18.633 -79.386 29.231 1.00 43.34 143 ARG A CA 1
ATOM 1075 C C . ARG A 1 143 ? 19.810 -80.334 29.575 1.00 43.34 143 ARG A C 1
ATOM 1077 O O . ARG A 1 143 ? 19.490 -81.415 30.062 1.00 43.34 143 ARG A O 1
ATOM 1084 N N . PRO A 1 144 ? 21.116 -79.972 29.488 1.00 5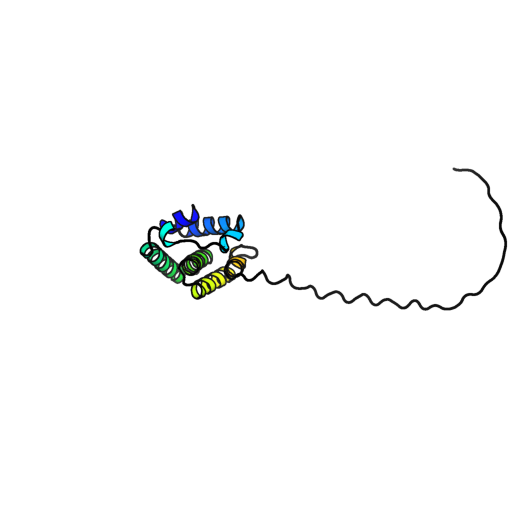5.44 144 PRO A N 1
ATOM 1085 C CA . PRO A 1 144 ? 21.652 -78.708 30.015 1.00 55.44 144 PRO A CA 1
ATOM 1086 C C . PRO A 1 144 ? 22.933 -78.138 29.339 1.00 55.44 144 PRO A C 1
ATOM 1088 O O . PRO A 1 144 ? 23.514 -78.724 28.441 1.00 55.44 144 PRO A O 1
ATOM 1091 N N . ALA A 1 145 ? 23.346 -76.976 29.864 1.00 48.34 145 ALA A N 1
ATOM 1092 C CA . ALA A 1 145 ? 24.716 -76.510 30.119 1.00 48.34 145 ALA A CA 1
ATOM 1093 C C . ALA A 1 145 ? 25.820 -76.631 29.044 1.00 48.34 145 ALA A C 1
ATOM 1095 O O . ALA A 1 145 ? 26.333 -77.710 28.780 1.00 48.34 145 ALA A O 1
ATOM 1096 N N . GLY A 1 146 ? 26.384 -75.468 28.701 1.00 44.47 146 GLY A N 1
ATOM 1097 C CA . GLY A 1 146 ? 27.819 -75.264 28.902 1.00 44.47 146 GLY A CA 1
ATOM 1098 C C . GLY A 1 146 ? 28.680 -75.018 27.663 1.00 44.47 146 GLY A C 1
ATOM 1099 O O . GLY A 1 146 ? 28.672 -75.791 26.717 1.00 44.47 146 GLY A O 1
ATOM 1100 N N . VAL A 1 147 ? 29.526 -74.001 27.838 1.00 49.66 147 VAL A N 1
ATOM 1101 C CA . VAL A 1 147 ? 30.857 -73.777 27.262 1.00 49.66 147 VAL A CA 1
ATOM 1102 C C . VAL A 1 147 ? 30.978 -72.920 25.995 1.00 49.66 147 VAL A C 1
ATOM 1104 O O . VAL A 1 147 ? 30.355 -73.150 24.963 1.00 49.66 147 VAL A O 1
ATOM 1107 N N . GLU A 1 148 ? 31.804 -71.895 26.183 1.00 43.09 148 GLU A N 1
ATOM 1108 C CA . GLU A 1 148 ? 32.253 -70.825 25.294 1.00 43.09 148 GLU A CA 1
ATOM 1109 C C . GLU A 1 148 ? 33.183 -71.342 24.181 1.00 43.09 148 GLU A C 1
ATOM 1111 O O . GLU A 1 148 ? 33.543 -72.525 24.145 1.00 43.09 148 GLU A O 1
ATOM 1116 N N . PRO A 1 149 ? 33.596 -70.451 23.273 1.00 64.19 149 PRO A N 1
ATOM 1117 C CA . PRO A 1 149 ? 35.010 -70.053 23.329 1.00 64.19 149 PRO A CA 1
ATOM 1118 C C . PRO A 1 149 ? 35.259 -68.541 23.393 1.00 64.19 149 PRO A C 1
ATOM 1120 O O . PRO A 1 149 ? 34.453 -67.768 22.826 1.00 64.19 149 PRO A O 1
#

Radius of gyration: 32.22 Å; chains: 1; bounding box: 49×101×48 Å